Protein AF-A0AAV1YQU4-F1 (afdb_monomer)

Solvent-accessible surface area (backbone atoms only — not comparable to full-atom values): 4935 Å² total; per-residue (Å²): 132,58,73,67,55,58,51,49,53,54,57,54,56,69,68,53,62,49,74,57,62,58,68,50,82,85,74,56,76,91,74,52,60,77,88,52,72,84,47,84,78,76,57,75,88,57,85,88,46,100,78,45,65,73,51,47,51,40,52,46,55,51,48,48,53,58,67,71,80,55,52,81,88,80,108

Nearest PDB structures (foldseek):
  1nol-assembly1_A  TM=9.509E-01  e=4.889E-02  Limulus polyphemus
  1ll1-assembly1_A  TM=9.122E-01  e=7.452E-02  Limulus polyphemus

Secondary structure (DSSP, 8-state):
--HHHHHHHHHHHHTTTHHHHHTS----GGGS-GGGTT---S-TTSPP-SS-HHHHHHHHHHHHHHHHS--GGG-

Mean predicted aligned error: 6.26 Å

pLDDT: mean 83.24, std 10.59, range [58.16, 95.12]

Radius of gyration: 14.43 Å; Cα contacts (8 Å, |Δi|>4): 28; chains: 1; bounding box: 32×28×37 Å

Foldseek 3Di:
DDPVVVLVVVVVVCVPPVLVVLVDDDDPPVPDDPLCVLAPPDRSPDDQDPPDVVSVVNVVSVVCSCPPPNDSVND

Structure (mmCIF, N/CA/C/O backbone):
data_AF-A0AAV1YQU4-F1
#
_entry.id   AF-A0AAV1YQU4-F1
#
loop_
_atom_site.group_PDB
_atom_site.id
_atom_site.type_symbol
_atom_site.label_atom_id
_atom_site.label_alt_id
_atom_site.label_comp_id
_atom_site.label_asym_id
_atom_site.label_entity_id
_atom_site.label_seq_id
_atom_site.pdbx_PDB_ins_code
_atom_site.Cartn_x
_atom_site.Cartn_y
_atom_site.Cartn_z
_atom_site.occupancy
_atom_site.B_iso_or_equiv
_atom_site.auth_seq_id
_atom_site.auth_comp_id
_atom_site.auth_asym_id
_atom_site.auth_atom_id
_atom_site.pdbx_PDB_model_num
ATOM 1 N N . MET A 1 1 ? -16.183 8.714 22.727 1.00 59.66 1 MET A N 1
ATOM 2 C CA . MET A 1 1 ? -15.492 9.070 21.468 1.00 59.66 1 MET A CA 1
ATOM 3 C C . MET A 1 1 ? -16.375 8.612 20.321 1.00 59.66 1 MET A C 1
ATOM 5 O O . MET A 1 1 ? -17.005 7.575 20.466 1.00 59.66 1 MET A O 1
ATOM 9 N N . SER A 1 2 ? -16.530 9.390 19.247 1.00 83.75 2 SER A N 1
ATOM 10 C CA . SER A 1 2 ? -17.381 8.961 18.127 1.00 83.75 2 SER A CA 1
ATOM 11 C C . SER A 1 2 ? -16.704 7.827 17.349 1.00 83.75 2 SER A C 1
ATOM 13 O O . SER A 1 2 ? -15.483 7.822 17.205 1.00 83.75 2 SER A O 1
ATOM 15 N N . LEU A 1 3 ? -17.493 6.897 16.800 1.00 85.81 3 LEU A N 1
ATOM 16 C CA . LEU A 1 3 ? -16.998 5.807 15.947 1.00 85.81 3 LEU A CA 1
ATOM 17 C C . LEU A 1 3 ? -16.098 6.336 14.814 1.00 85.81 3 LEU A C 1
ATOM 19 O O . LEU A 1 3 ? -15.087 5.731 14.481 1.00 85.81 3 LEU A O 1
ATOM 23 N N . LEU A 1 4 ? -16.438 7.497 14.246 1.00 90.38 4 LEU A N 1
ATOM 24 C CA . LEU A 1 4 ? -15.656 8.151 13.196 1.00 90.38 4 LEU A CA 1
ATOM 25 C C . LEU A 1 4 ? -14.244 8.526 13.663 1.00 90.38 4 LEU A C 1
ATOM 27 O O . LEU A 1 4 ? -13.285 8.344 12.919 1.00 90.38 4 LEU A O 1
ATOM 31 N N . HIS A 1 5 ? -14.111 9.023 14.893 1.00 90.31 5 HIS A N 1
ATOM 32 C CA . HIS A 1 5 ? -12.815 9.388 15.448 1.00 90.31 5 HIS A CA 1
ATOM 33 C C . HIS A 1 5 ? -11.915 8.157 15.616 1.00 90.31 5 HIS A C 1
ATOM 35 O O . HIS A 1 5 ? -10.749 8.194 15.237 1.00 90.31 5 HIS A O 1
ATOM 41 N N . GLU A 1 6 ? -12.462 7.039 16.097 1.00 89.38 6 GLU A N 1
ATOM 42 C CA . GLU A 1 6 ? -11.705 5.787 16.227 1.00 89.38 6 GLU A CA 1
ATOM 43 C C . GLU A 1 6 ? -11.228 5.261 14.871 1.00 89.38 6 GLU A C 1
ATOM 45 O O . GLU A 1 6 ? -10.075 4.848 14.739 1.00 89.38 6 GLU A O 1
ATOM 50 N N . LYS A 1 7 ? -12.085 5.334 13.843 1.00 88.56 7 LYS A N 1
ATOM 51 C CA . LYS A 1 7 ? -11.705 4.985 12.470 1.00 88.56 7 LYS A CA 1
ATOM 52 C C . LYS A 1 7 ? -10.575 5.879 11.953 1.00 8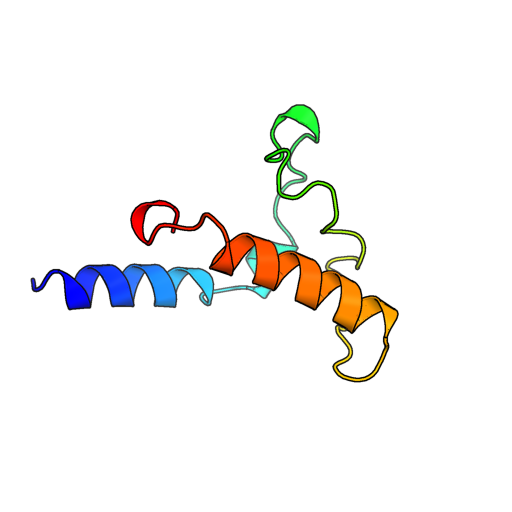8.56 7 LYS A C 1
ATOM 54 O O . LYS A 1 7 ? -9.578 5.376 11.443 1.00 88.56 7 LYS A O 1
ATOM 59 N N . GLN A 1 8 ? -10.687 7.191 12.147 1.00 91.00 8 GLN A N 1
ATOM 60 C CA . GLN A 1 8 ? -9.661 8.141 11.720 1.00 91.00 8 GLN A CA 1
ATOM 61 C C . GLN A 1 8 ? -8.308 7.854 12.381 1.00 91.00 8 GLN A C 1
ATOM 63 O O . GLN A 1 8 ? -7.283 7.840 11.704 1.00 91.00 8 GLN A O 1
ATOM 68 N N . VAL A 1 9 ? -8.298 7.578 13.688 1.00 92.75 9 VAL A N 1
ATOM 69 C CA . VAL A 1 9 ? -7.068 7.252 14.423 1.00 92.75 9 VAL A CA 1
ATOM 70 C C . VAL A 1 9 ? -6.398 5.996 13.860 1.00 92.75 9 VAL A C 1
ATOM 72 O O . VAL A 1 9 ? -5.177 5.979 13.728 1.00 92.75 9 VAL A O 1
ATOM 75 N N . ARG A 1 10 ? -7.163 4.958 13.491 1.00 89.38 10 ARG A N 1
ATOM 76 C CA . ARG A 1 10 ? -6.593 3.743 12.876 1.00 89.38 10 ARG A CA 1
ATOM 77 C C . ARG A 1 10 ? -5.958 4.019 11.518 1.00 89.38 10 ARG A C 1
ATOM 79 O O . ARG A 1 10 ? -4.846 3.568 11.283 1.00 89.38 10 ARG A O 1
ATOM 86 N N . VAL A 1 11 ? -6.621 4.806 10.670 1.00 90.19 11 VAL A N 1
ATOM 87 C CA . VAL A 1 11 ? -6.055 5.204 9.372 1.00 90.19 11 VAL A CA 1
ATOM 88 C C . VAL A 1 11 ? -4.756 5.976 9.575 1.00 90.19 11 VAL A C 1
ATOM 90 O O . VAL A 1 11 ? -3.756 5.643 8.955 1.00 90.19 11 VAL A O 1
ATOM 93 N N . LEU A 1 12 ? -4.732 6.957 10.483 1.00 92.44 12 LEU A N 1
ATOM 94 C CA . LEU A 1 12 ? -3.531 7.757 10.745 1.00 92.44 12 LEU A CA 1
ATOM 95 C C . LEU A 1 12 ? -2.343 6.906 11.216 1.00 92.44 12 LEU A C 1
ATOM 97 O O . LEU A 1 12 ? -1.213 7.181 10.819 1.00 92.44 12 LEU A O 1
A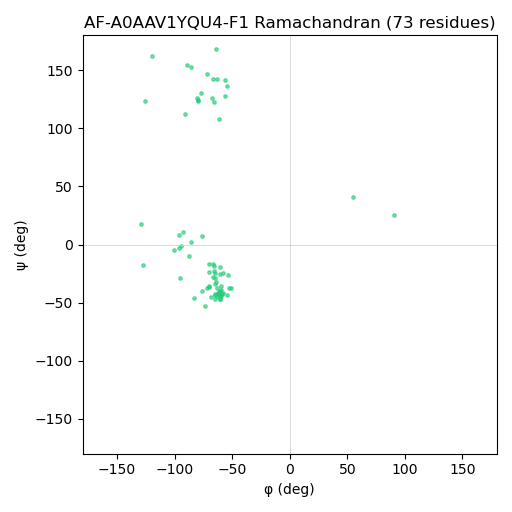TOM 101 N N . LYS A 1 13 ? -2.593 5.848 11.996 1.00 90.19 13 LYS A N 1
ATOM 102 C CA . LYS A 1 13 ? -1.546 4.917 12.442 1.00 90.19 13 LYS A CA 1
ATOM 103 C C . LYS A 1 13 ? -0.892 4.138 11.299 1.00 90.19 13 LYS A C 1
ATOM 105 O O . LYS A 1 13 ? 0.281 3.813 11.417 1.00 90.19 13 LYS A O 1
ATOM 110 N N . LEU A 1 14 ? -1.595 3.876 10.192 1.00 88.06 14 LEU A N 1
ATOM 111 C CA . LEU A 1 14 ? -0.999 3.214 9.020 1.00 88.06 14 LEU A CA 1
ATOM 112 C C . LEU A 1 14 ? 0.067 4.077 8.329 1.00 88.06 14 LEU A C 1
ATOM 114 O O . LEU A 1 14 ? 0.985 3.549 7.712 1.00 88.06 14 LEU A O 1
ATOM 118 N N . PHE A 1 15 ? -0.050 5.402 8.431 1.00 90.44 15 PHE A N 1
ATOM 119 C CA . PHE A 1 15 ? 0.896 6.351 7.834 1.00 90.44 15 PHE A CA 1
ATOM 120 C C . PHE A 1 15 ? 1.989 6.792 8.817 1.00 90.44 15 PHE A C 1
ATOM 122 O O . PHE A 1 15 ? 2.878 7.570 8.460 1.00 90.44 15 PHE A O 1
ATOM 129 N N . GLU A 1 16 ? 1.950 6.307 10.057 1.00 91.31 16 GLU A N 1
ATOM 130 C CA . GLU A 1 16 ? 2.951 6.619 11.066 1.00 91.31 16 GLU A CA 1
ATOM 131 C C . GLU A 1 16 ? 4.206 5.756 10.856 1.00 91.31 16 GLU A C 1
ATOM 133 O O . GLU A 1 16 ? 4.144 4.531 10.837 1.00 91.31 16 GLU A O 1
ATOM 138 N N . ARG A 1 17 ? 5.377 6.398 10.719 1.00 88.62 17 ARG A N 1
ATOM 139 C CA . ARG A 1 17 ? 6.695 5.730 10.610 1.00 88.62 17 ARG A CA 1
ATOM 140 C C . ARG A 1 17 ? 6.788 4.684 9.484 1.00 88.62 17 ARG A C 1
ATOM 142 O O . ARG A 1 17 ? 7.443 3.655 9.646 1.00 88.62 17 ARG A O 1
ATOM 149 N N . LEU A 1 18 ? 6.217 4.985 8.318 1.00 85.38 18 LEU A N 1
ATOM 150 C CA . LEU A 1 18 ? 6.179 4.078 7.163 1.00 85.38 18 LEU A CA 1
ATOM 151 C C . LEU A 1 18 ? 7.562 3.523 6.761 1.00 85.38 18 LEU A C 1
ATOM 153 O O . LEU A 1 18 ? 7.689 2.346 6.444 1.00 85.38 18 LEU A O 1
ATOM 157 N N . SER A 1 19 ? 8.620 4.336 6.849 1.00 83.19 19 SER A N 1
ATOM 158 C CA . SER A 1 19 ? 9.993 3.896 6.555 1.00 83.19 19 SER A CA 1
ATOM 159 C C . SER A 1 19 ? 10.505 2.815 7.512 1.00 83.19 19 SER A C 1
ATOM 161 O O . SER A 1 19 ? 11.277 1.959 7.101 1.00 83.19 19 SER A O 1
ATOM 163 N N . VAL A 1 20 ? 10.066 2.833 8.776 1.00 83.25 20 VAL A N 1
ATOM 164 C CA . VAL A 1 20 ? 10.421 1.803 9.766 1.00 83.25 20 VAL A CA 1
ATOM 165 C C . VAL A 1 20 ? 9.627 0.526 9.503 1.00 83.25 20 VAL A C 1
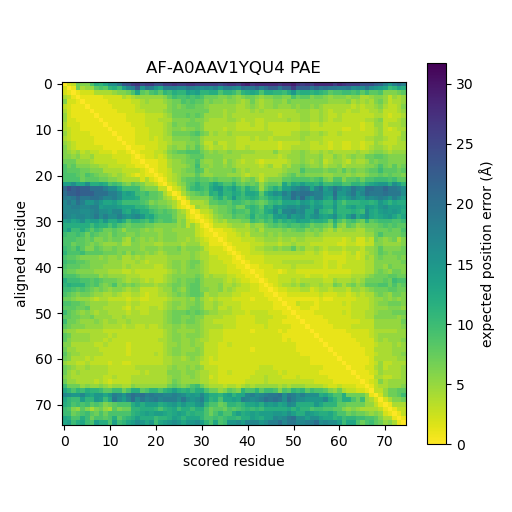ATOM 167 O O . VAL A 1 20 ? 10.192 -0.564 9.570 1.00 83.25 20 VAL A O 1
ATOM 170 N N . ALA A 1 21 ? 8.345 0.657 9.148 1.00 79.12 21 ALA A N 1
ATOM 171 C CA . ALA A 1 21 ? 7.502 -0.475 8.765 1.00 79.12 21 ALA A CA 1
ATOM 172 C C . ALA A 1 21 ? 8.062 -1.216 7.537 1.00 79.12 21 ALA A C 1
ATOM 174 O O . ALA A 1 21 ? 8.096 -2.443 7.526 1.00 79.12 21 ALA A O 1
ATOM 175 N N . ALA A 1 22 ? 8.590 -0.481 6.553 1.00 74.38 22 ALA A N 1
AT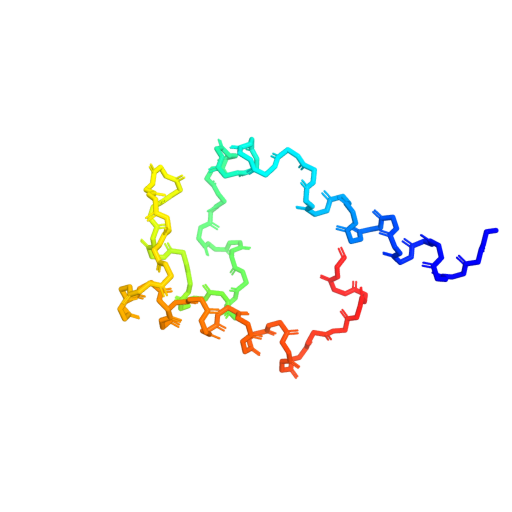OM 176 C CA . ALA A 1 22 ? 9.248 -1.048 5.374 1.00 74.38 22 ALA A CA 1
ATOM 177 C C . ALA A 1 22 ? 10.560 -1.798 5.701 1.00 74.38 22 ALA A C 1
ATOM 179 O O . ALA A 1 22 ? 10.982 -2.671 4.948 1.00 74.38 22 ALA A O 1
ATOM 180 N N . SER A 1 23 ? 11.207 -1.492 6.828 1.00 70.12 23 SER A N 1
ATOM 181 C CA . SER A 1 23 ? 12.412 -2.189 7.312 1.00 70.12 23 SER A CA 1
ATOM 182 C C . SER A 1 23 ? 12.131 -3.288 8.348 1.00 70.12 23 SER A C 1
ATOM 184 O O . SER A 1 23 ? 13.068 -3.774 8.980 1.00 70.12 23 SER A O 1
ATOM 186 N N . GLY A 1 24 ? 10.857 -3.626 8.580 1.00 65.25 24 GLY A N 1
ATOM 187 C CA . GLY A 1 24 ? 10.433 -4.602 9.587 1.00 65.25 24 GLY A CA 1
ATOM 188 C C . GLY A 1 24 ? 10.919 -6.031 9.319 1.00 65.25 24 GLY A C 1
ATOM 189 O O . GLY A 1 24 ? 11.429 -6.341 8.243 1.00 65.25 24 GLY A O 1
ATOM 190 N N . GLU A 1 25 ? 10.765 -6.906 10.319 1.00 60.16 25 GLU A N 1
ATOM 191 C CA . GLU A 1 25 ? 11.161 -8.314 10.213 1.00 60.16 25 GLU A CA 1
ATOM 192 C C . GLU A 1 25 ? 10.489 -9.008 9.022 1.00 60.16 25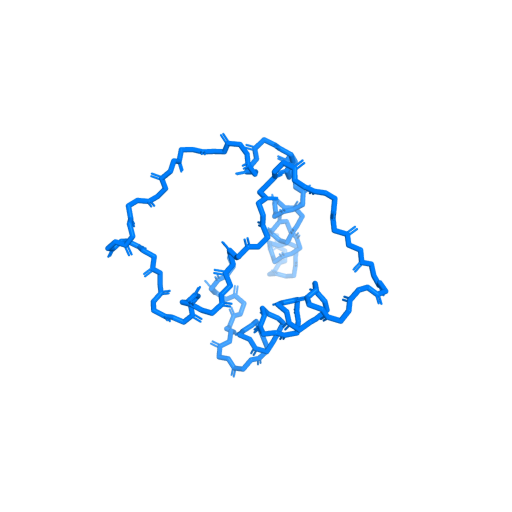 GLU A C 1
ATOM 194 O O . GLU A 1 25 ? 9.316 -8.783 8.720 1.00 60.16 25 GLU A O 1
ATOM 199 N N . HIS A 1 26 ? 11.254 -9.872 8.353 1.00 61.69 26 HIS A N 1
ATOM 200 C CA . HIS A 1 26 ? 10.784 -10.667 7.228 1.00 61.69 26 HIS A CA 1
ATOM 201 C C . HIS A 1 26 ? 9.646 -11.577 7.704 1.00 61.69 26 HIS A C 1
ATOM 203 O O . HIS A 1 26 ? 9.879 -12.535 8.442 1.00 61.69 26 HIS A O 1
ATOM 209 N N . ILE A 1 27 ? 8.412 -11.275 7.297 1.00 68.94 27 ILE A N 1
ATOM 210 C CA . ILE A 1 27 ? 7.268 -12.133 7.604 1.00 68.94 27 ILE A CA 1
ATOM 211 C C . ILE A 1 27 ? 7.461 -13.442 6.822 1.00 68.94 27 ILE A C 1
ATOM 213 O O . ILE A 1 27 ? 7.682 -13.391 5.606 1.00 68.94 27 ILE A O 1
ATOM 217 N N . PRO A 1 28 ? 7.417 -14.608 7.489 1.00 71.56 28 PRO A N 1
ATOM 218 C CA . PRO A 1 28 ? 7.479 -15.897 6.815 1.00 71.56 28 PRO A CA 1
ATOM 219 C C . PRO A 1 28 ? 6.397 -15.999 5.734 1.00 71.56 28 PRO A C 1
ATOM 221 O O . PRO A 1 28 ? 5.256 -15.590 5.947 1.00 71.56 28 PRO A O 1
ATOM 224 N N . THR A 1 29 ? 6.744 -16.517 4.554 1.00 65.56 29 THR A N 1
ATOM 225 C CA . THR A 1 29 ? 5.853 -16.537 3.378 1.00 65.56 29 THR A CA 1
ATOM 226 C C . THR A 1 29 ? 4.555 -17.315 3.626 1.00 65.56 29 THR A C 1
ATOM 228 O O . THR A 1 29 ? 3.530 -17.019 3.022 1.00 65.56 29 THR A O 1
ATOM 231 N N . ASP A 1 30 ? 4.579 -18.268 4.557 1.00 68.69 30 ASP A N 1
ATOM 232 C CA . ASP A 1 30 ? 3.438 -19.045 5.056 1.00 68.69 30 ASP A CA 1
ATOM 233 C C . ASP A 1 30 ? 2.449 -18.232 5.910 1.00 68.69 30 ASP A C 1
ATOM 235 O O . ASP A 1 30 ? 1.309 -18.656 6.095 1.00 68.69 30 ASP A O 1
ATOM 239 N N . GLN A 1 31 ? 2.857 -17.062 6.402 1.00 73.50 31 GLN A N 1
ATOM 240 C CA . GLN A 1 31 ? 2.018 -16.145 7.180 1.00 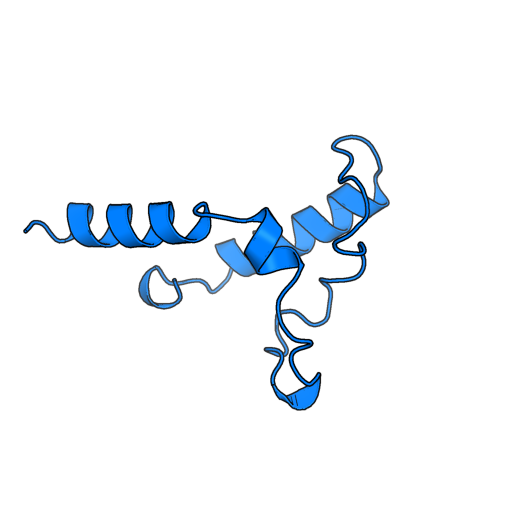73.50 31 GLN A CA 1
ATOM 241 C C . GLN A 1 31 ? 1.482 -14.973 6.345 1.00 73.50 31 GLN A C 1
ATOM 243 O O . GLN A 1 31 ? 0.691 -14.172 6.847 1.00 73.50 31 GLN A O 1
ATOM 248 N N . ILE A 1 32 ? 1.894 -14.864 5.077 1.00 79.25 32 ILE A N 1
ATOM 249 C CA . ILE A 1 32 ? 1.406 -13.832 4.162 1.00 79.25 32 ILE A CA 1
ATOM 250 C C . ILE A 1 32 ? 0.012 -14.230 3.673 1.00 79.25 32 ILE A C 1
ATOM 252 O O . ILE A 1 32 ? -0.217 -15.352 3.222 1.00 79.25 32 ILE A O 1
ATOM 256 N N . ASP A 1 33 ? -0.935 -13.296 3.763 1.00 81.88 33 ASP A N 1
ATOM 257 C CA . ASP A 1 33 ? -2.292 -13.497 3.257 1.00 81.88 33 ASP A CA 1
ATOM 258 C C . ASP A 1 33 ? -2.236 -13.879 1.762 1.00 81.88 33 ASP A C 1
ATOM 260 O O . ASP A 1 33 ? -1.637 -13.138 0.977 1.00 81.88 33 ASP A O 1
ATOM 264 N N . PRO A 1 34 ? -2.880 -14.980 1.327 1.00 83.44 34 PRO A N 1
ATOM 265 C CA . PRO A 1 34 ? -2.886 -15.398 -0.076 1.00 83.44 34 PRO A CA 1
ATOM 266 C C . PRO A 1 34 ? -3.348 -14.309 -1.052 1.00 83.44 34 PRO A C 1
ATOM 268 O O . PRO A 1 34 ? -2.955 -14.318 -2.222 1.00 83.44 34 PRO A O 1
ATOM 271 N N . ARG A 1 35 ? -4.166 -13.354 -0.585 1.00 82.56 35 ARG A N 1
ATOM 272 C CA . ARG A 1 35 ? -4.617 -12.202 -1.380 1.00 82.56 35 ARG A CA 1
ATOM 273 C C . ARG A 1 35 ? -3.479 -11.262 -1.769 1.00 82.56 35 ARG A C 1
ATOM 275 O O . ARG A 1 35 ? -3.623 -10.572 -2.764 1.00 82.56 35 ARG A O 1
ATOM 282 N N . LEU A 1 36 ? -2.383 -11.237 -1.012 1.00 84.62 36 LEU A N 1
ATOM 283 C CA . LEU A 1 36 ? -1.214 -10.387 -1.254 1.00 84.62 36 LEU A CA 1
ATOM 284 C C . LEU A 1 36 ? -0.130 -11.089 -2.089 1.00 84.62 36 LEU A C 1
ATOM 286 O O . LEU A 1 36 ? 0.980 -10.589 -2.197 1.00 84.62 36 LEU A O 1
ATOM 290 N N . SER A 1 37 ? -0.425 -12.246 -2.684 1.00 83.88 37 SER A N 1
ATOM 291 C CA . SER A 1 37 ? 0.559 -13.028 -3.447 1.00 83.88 37 SER A CA 1
ATOM 292 C C . SER A 1 37 ? 1.070 -12.349 -4.725 1.00 83.88 37 SER A C 1
ATOM 294 O O . SER A 1 37 ? 2.113 -12.748 -5.237 1.00 83.88 37 SER A O 1
ATOM 296 N N . THR A 1 38 ? 0.358 -11.343 -5.242 1.00 84.06 38 THR A N 1
ATOM 297 C CA . THR A 1 38 ? 0.732 -10.590 -6.452 1.00 84.06 38 THR A CA 1
ATOM 298 C C . THR A 1 38 ? 1.467 -9.280 -6.158 1.00 84.06 38 THR A C 1
ATOM 300 O O . THR A 1 38 ? 1.892 -8.606 -7.090 1.00 84.06 38 THR A O 1
ATOM 303 N N . VAL A 1 39 ? 1.636 -8.916 -4.883 1.00 87.19 39 VAL A N 1
ATOM 304 C CA . VAL A 1 39 ? 2.271 -7.663 -4.441 1.00 87.19 39 VAL A CA 1
ATOM 305 C C . VAL A 1 39 ? 3.506 -7.952 -3.579 1.00 87.19 39 VAL A C 1
ATOM 307 O O . VAL A 1 39 ? 3.665 -9.056 -3.060 1.00 87.19 39 VAL A O 1
ATOM 310 N N . GLY A 1 40 ? 4.387 -6.966 -3.404 1.00 85.31 40 GLY A N 1
ATOM 311 C CA . GLY A 1 40 ? 5.673 -7.133 -2.713 1.00 85.31 40 GLY A CA 1
ATOM 312 C C . GLY A 1 40 ? 6.820 -7.516 -3.653 1.00 85.31 40 GLY A C 1
ATOM 313 O O . GLY A 1 40 ? 7.783 -8.153 -3.225 1.00 85.31 40 GLY A O 1
ATOM 314 N N . ILE A 1 41 ? 6.703 -7.153 -4.931 1.00 88.62 41 ILE A N 1
ATOM 315 C CA . ILE A 1 41 ? 7.720 -7.357 -5.966 1.00 88.62 41 ILE A CA 1
ATOM 316 C C . ILE A 1 41 ? 8.751 -6.225 -5.889 1.00 88.62 41 ILE A C 1
ATOM 318 O O . ILE A 1 41 ? 9.958 -6.490 -5.910 1.00 88.62 41 ILE A O 1
ATOM 322 N N . LEU A 1 42 ? 8.295 -4.970 -5.767 1.00 88.38 42 LEU A N 1
ATOM 323 C CA . LEU A 1 42 ? 9.171 -3.816 -5.586 1.00 88.38 42 LEU A CA 1
ATOM 324 C C . LEU A 1 42 ? 9.900 -3.898 -4.229 1.00 88.38 42 LEU A C 1
ATOM 326 O O . LEU A 1 42 ? 9.249 -3.931 -3.182 1.00 88.38 42 LEU A O 1
ATOM 330 N N . PRO A 1 43 ? 11.247 -3.874 -4.199 1.00 86.44 43 PRO A N 1
ATOM 331 C CA . PRO A 1 43 ? 11.989 -3.923 -2.945 1.00 86.44 43 PRO A CA 1
ATOM 332 C C . PRO A 1 43 ? 11.713 -2.702 -2.062 1.00 86.44 43 PRO A C 1
ATOM 334 O O . PRO A 1 43 ? 11.710 -1.570 -2.540 1.00 86.44 43 PRO A O 1
ATOM 337 N N . ASN A 1 44 ? 11.630 -2.907 -0.747 1.00 84.88 44 ASN A N 1
ATOM 338 C CA . ASN A 1 44 ? 11.404 -1.833 0.233 1.00 84.88 44 ASN A CA 1
ATOM 339 C C . ASN A 1 44 ? 12.496 -0.741 0.239 1.00 84.88 44 ASN A C 1
ATOM 341 O O . ASN A 1 44 ? 12.275 0.355 0.751 1.00 84.88 44 ASN A O 1
ATOM 345 N N . SER A 1 45 ? 13.683 -1.033 -0.302 1.00 83.44 45 SER A N 1
ATOM 346 C CA . SER A 1 45 ? 14.793 -0.084 -0.458 1.00 83.44 45 SER A CA 1
ATOM 347 C C . SER A 1 45 ? 14.747 0.719 -1.764 1.00 83.44 45 SER A C 1
ATOM 349 O O . SER A 1 45 ? 15.543 1.646 -1.929 1.00 83.44 45 SER A O 1
ATOM 351 N N . ALA A 1 46 ? 13.860 0.368 -2.698 1.00 87.62 46 ALA A N 1
ATOM 352 C CA . ALA A 1 46 ? 13.747 1.006 -4.002 1.00 87.62 46 ALA A CA 1
ATOM 353 C C . ALA A 1 46 ? 12.787 2.206 -3.970 1.00 87.62 46 ALA A C 1
ATOM 355 O O . ALA A 1 46 ? 11.864 2.287 -3.160 1.00 87.62 46 ALA A O 1
ATOM 356 N N . PHE A 1 47 ? 12.988 3.150 -4.892 1.00 91.50 47 PHE A N 1
ATOM 357 C CA . PHE A 1 47 ? 12.056 4.256 -5.077 1.00 91.50 47 PHE A CA 1
ATOM 358 C C . PHE A 1 47 ? 10.856 3.813 -5.912 1.00 91.50 47 PHE A C 1
ATOM 360 O O . PHE A 1 47 ? 11.007 3.351 -7.044 1.00 91.50 47 PHE A O 1
ATOM 367 N N . PHE A 1 48 ? 9.656 4.039 -5.382 1.00 93.69 48 PHE A N 1
ATOM 368 C CA . PHE A 1 48 ? 8.435 3.947 -6.169 1.00 93.69 48 PHE A CA 1
ATOM 369 C C . PHE A 1 48 ? 8.399 5.057 -7.230 1.00 93.69 48 PHE A C 1
ATOM 371 O O . PHE A 1 48 ? 8.800 6.194 -6.980 1.00 93.69 48 PHE A O 1
ATOM 378 N N . SER A 1 49 ? 7.884 4.736 -8.416 1.00 94.38 49 SER A N 1
ATOM 379 C CA . SER A 1 49 ? 7.798 5.656 -9.551 1.00 94.38 49 SER A CA 1
ATOM 380 C C . SER A 1 49 ? 6.361 5.700 -10.022 1.00 94.38 49 SER A C 1
ATOM 382 O O . SER A 1 49 ? 5.807 4.680 -10.415 1.00 94.38 49 SER A O 1
ATOM 384 N N . CYS A 1 50 ? 5.781 6.895 -10.048 1.00 95.12 50 CYS A N 1
ATOM 385 C CA . CYS A 1 50 ? 4.411 7.106 -10.508 1.00 95.12 50 CYS A CA 1
ATOM 386 C C . CYS A 1 50 ? 4.265 7.065 -12.041 1.00 95.12 50 CYS A C 1
ATOM 388 O O . CYS A 1 50 ? 3.203 7.406 -12.553 1.00 95.12 50 CYS A O 1
ATOM 390 N N . PHE A 1 51 ? 5.325 6.711 -12.775 1.00 94.75 51 PHE A N 1
ATOM 391 C CA . PHE A 1 51 ? 5.347 6.725 -14.242 1.00 94.75 51 PHE A CA 1
ATOM 392 C C . PHE A 1 51 ? 5.798 5.401 -14.861 1.00 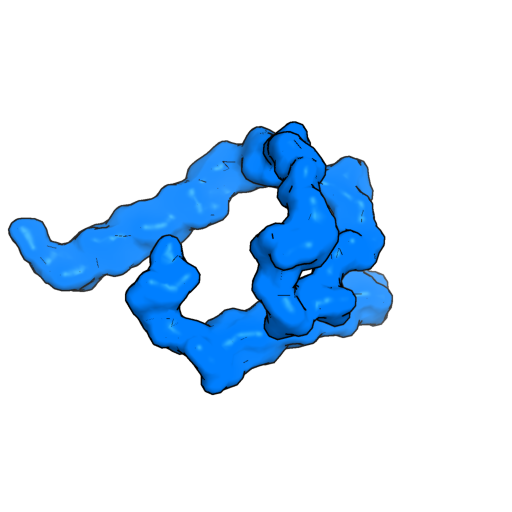94.75 51 PHE A C 1
ATOM 394 O O . PHE A 1 51 ? 5.573 5.187 -16.050 1.00 94.75 51 PHE A O 1
ATOM 401 N N . LEU A 1 52 ? 6.455 4.529 -14.089 1.00 94.00 52 LEU A N 1
ATOM 402 C CA . LEU A 1 52 ? 6.890 3.227 -14.586 1.00 94.00 52 LEU A CA 1
ATOM 403 C C . LEU A 1 52 ? 5.697 2.263 -14.581 1.00 94.00 52 LEU A C 1
ATOM 405 O O . LEU A 1 52 ? 5.126 2.061 -13.509 1.00 94.00 52 LEU A O 1
ATOM 409 N N . PRO A 1 53 ? 5.332 1.653 -15.727 1.00 94.38 53 PRO A N 1
ATOM 410 C CA . PRO A 1 53 ? 4.185 0.749 -15.805 1.00 94.38 53 PRO A CA 1
ATOM 411 C C . PRO A 1 53 ? 4.253 -0.390 -14.789 1.00 94.38 53 PRO A C 1
ATOM 413 O O . PRO A 1 53 ? 3.286 -0.617 -14.083 1.00 94.38 53 PRO A O 1
ATOM 416 N N . GLU A 1 54 ? 5.424 -1.005 -14.620 1.00 92.75 54 GLU A N 1
ATOM 417 C CA . GLU A 1 54 ? 5.634 -2.115 -13.680 1.00 92.75 54 GLU A CA 1
ATOM 418 C C . GLU A 1 54 ? 5.281 -1.736 -12.231 1.00 92.75 54 GLU A C 1
ATOM 420 O O . GLU A 1 54 ? 4.630 -2.497 -11.523 1.00 92.75 54 GLU A O 1
ATOM 425 N N . HIS A 1 55 ? 5.652 -0.525 -11.798 1.00 94.12 55 HIS A N 1
ATOM 426 C CA . HIS A 1 55 ? 5.331 -0.032 -10.455 1.00 94.12 55 HIS A CA 1
ATOM 427 C C . HIS A 1 55 ? 3.837 0.294 -10.326 1.00 94.12 55 HIS A C 1
ATOM 429 O O . HIS A 1 55 ? 3.229 0.082 -9.277 1.00 94.12 55 HIS A O 1
ATOM 435 N N . LEU A 1 56 ? 3.239 0.837 -11.389 1.00 94.81 56 LEU A N 1
ATOM 436 C CA . LEU A 1 56 ? 1.821 1.179 -11.414 1.00 94.81 56 LEU A CA 1
ATOM 437 C C . LEU A 1 56 ? 0.928 -0.064 -11.435 1.00 94.81 56 LEU A C 1
ATOM 439 O O . LEU A 1 56 ? -0.118 -0.040 -10.792 1.00 94.81 56 LEU A O 1
ATOM 443 N N . ASP A 1 57 ? 1.340 -1.126 -12.124 1.00 94.81 57 ASP A N 1
ATOM 444 C CA . ASP A 1 57 ? 0.622 -2.399 -12.170 1.00 94.81 57 ASP A CA 1
ATOM 445 C C . ASP A 1 57 ? 0.593 -3.047 -10.779 1.00 94.81 57 ASP A C 1
ATOM 447 O O . ASP A 1 57 ? -0.482 -3.376 -10.280 1.00 94.81 57 ASP A O 1
ATOM 451 N N . GLU A 1 58 ? 1.730 -3.098 -10.078 1.00 93.06 58 GLU A N 1
ATOM 452 C CA . GLU A 1 58 ? 1.773 -3.588 -8.692 1.00 93.06 58 GLU A CA 1
ATOM 453 C C . GLU A 1 58 ? 0.926 -2.720 -7.740 1.00 93.06 58 GLU A C 1
ATOM 455 O O . GLU A 1 58 ? 0.173 -3.231 -6.905 1.00 93.06 58 GLU A O 1
ATOM 460 N N . ALA A 1 59 ? 0.994 -1.390 -7.872 1.00 93.50 59 ALA A N 1
ATOM 461 C CA . ALA A 1 59 ? 0.178 -0.479 -7.067 1.00 93.50 59 ALA A CA 1
ATOM 462 C C . ALA A 1 59 ? -1.326 -0.626 -7.353 1.00 93.50 59 ALA A C 1
ATOM 464 O O . ALA A 1 59 ? -2.154 -0.465 -6.449 1.00 93.50 59 ALA A O 1
ATOM 465 N N . LYS A 1 60 ? -1.687 -0.932 -8.601 1.00 93.75 60 LYS A N 1
ATOM 466 C CA . LYS A 1 60 ? -3.062 -1.203 -9.012 1.00 93.75 60 LYS A CA 1
ATOM 467 C C . LYS A 1 60 ? -3.561 -2.516 -8.408 1.00 93.75 60 LYS A C 1
ATOM 469 O O . LYS A 1 60 ? -4.649 -2.526 -7.839 1.00 93.75 60 LYS A O 1
ATOM 474 N N . A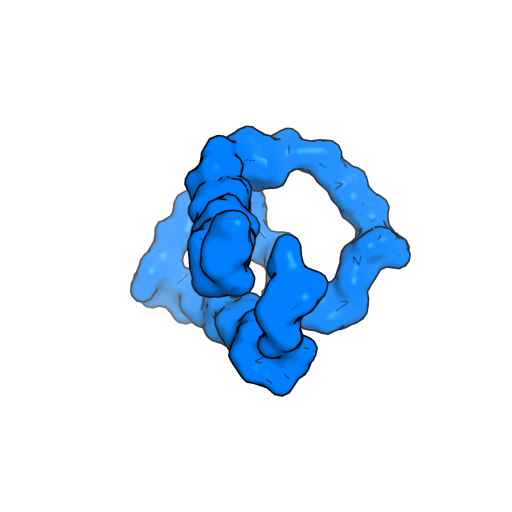SP A 1 61 ? -2.773 -3.581 -8.442 1.00 91.94 61 ASP A N 1
ATOM 475 C CA . ASP A 1 61 ? -3.153 -4.846 -7.805 1.00 91.94 61 ASP A CA 1
ATOM 476 C C . ASP A 1 61 ? -3.399 -4.650 -6.299 1.00 91.94 61 ASP A C 1
ATOM 478 O O . ASP A 1 61 ? -4.418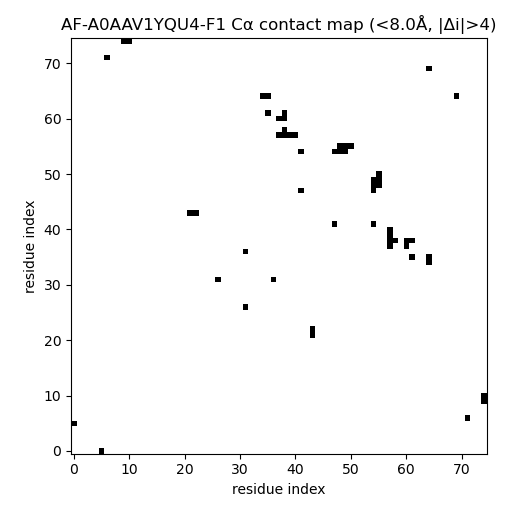 -5.092 -5.757 1.00 91.94 61 ASP A O 1
ATOM 482 N N . LEU A 1 62 ? -2.529 -3.885 -5.628 1.00 91.06 62 LEU A N 1
ATOM 483 C CA . LEU A 1 62 ? -2.695 -3.550 -4.212 1.00 91.06 62 LEU A CA 1
ATOM 484 C C . LEU A 1 62 ? -3.996 -2.776 -3.942 1.00 91.06 62 LEU A C 1
ATOM 486 O O . LEU A 1 62 ? -4.717 -3.082 -2.985 1.00 91.06 62 LEU A O 1
ATOM 490 N N . ILE A 1 63 ? -4.323 -1.780 -4.774 1.00 90.81 63 ILE A N 1
ATOM 491 C CA . ILE A 1 63 ? -5.543 -0.990 -4.580 1.00 90.81 63 ILE A CA 1
ATOM 492 C C . ILE A 1 63 ? -6.799 -1.816 -4.874 1.00 90.81 63 ILE A C 1
ATOM 494 O O . ILE A 1 63 ? -7.787 -1.692 -4.152 1.00 90.81 63 ILE A O 1
ATOM 498 N N . GLU A 1 64 ? -6.768 -2.712 -5.860 1.00 90.94 64 GLU A N 1
ATOM 499 C CA . GLU A 1 64 ? -7.881 -3.621 -6.149 1.00 90.94 64 GLU A CA 1
ATOM 500 C C . GLU A 1 64 ? -8.156 -4.572 -4.972 1.00 90.94 64 GLU A C 1
ATOM 502 O O . GLU A 1 64 ? -9.320 -4.790 -4.615 1.00 90.94 64 GLU A O 1
ATOM 507 N N . ILE A 1 65 ? -7.114 -5.050 -4.281 1.00 88.25 65 ILE A N 1
ATOM 508 C CA . ILE A 1 65 ? -7.253 -5.846 -3.048 1.00 88.25 65 ILE A CA 1
ATOM 509 C C . ILE A 1 65 ? -7.912 -5.018 -1.931 1.00 88.25 65 ILE A C 1
ATOM 511 O O . ILE A 1 65 ? -8.835 -5.504 -1.261 1.00 88.25 65 ILE A O 1
ATOM 515 N N . PHE A 1 66 ? -7.488 -3.762 -1.753 1.00 85.81 66 PHE A N 1
ATOM 516 C CA . PHE A 1 66 ? -8.056 -2.844 -0.758 1.00 85.81 66 PHE A CA 1
ATOM 517 C C . PHE A 1 66 ? -9.474 -2.365 -1.084 1.00 85.81 66 PHE A C 1
ATOM 519 O O . PHE A 1 66 ? -10.202 -2.000 -0.167 1.00 85.81 66 PHE A O 1
ATOM 526 N N . TYR A 1 67 ? -9.908 -2.364 -2.342 1.00 83.31 67 TYR A N 1
ATOM 527 C CA . TYR A 1 67 ? -11.278 -1.975 -2.700 1.00 83.31 67 TYR A CA 1
ATOM 528 C C . TYR A 1 67 ? -12.234 -3.169 -2.830 1.00 83.31 67 TYR A C 1
ATOM 530 O O . TYR A 1 67 ? -13.429 -3.018 -2.577 1.00 83.31 67 TYR A O 1
ATOM 538 N N . GLY A 1 68 ? -11.745 -4.358 -3.195 1.00 77.75 68 GLY A N 1
ATOM 539 C CA . GLY A 1 68 ? -12.599 -5.497 -3.544 1.00 77.75 68 GLY A CA 1
ATOM 540 C C . GLY A 1 68 ? -13.304 -6.170 -2.361 1.00 77.75 68 GLY A C 1
ATOM 541 O O . GLY A 1 68 ? -14.517 -6.371 -2.388 1.00 77.75 68 GLY A O 1
ATOM 542 N N . LYS A 1 69 ? -12.560 -6.565 -1.318 1.00 61.44 69 LYS A N 1
ATOM 543 C CA . LYS A 1 69 ? -13.097 -7.324 -0.159 1.00 61.44 69 LYS A CA 1
ATOM 544 C C . LYS A 1 69 ? -12.732 -6.717 1.194 1.00 61.44 69 LYS A C 1
ATOM 546 O O . LYS A 1 69 ? -12.780 -7.396 2.221 1.00 61.44 69 LYS A O 1
ATOM 551 N N . PHE A 1 70 ? -12.329 -5.456 1.209 1.00 62.47 70 PHE A N 1
ATOM 552 C CA . PHE A 1 70 ? -11.812 -4.822 2.407 1.00 62.47 70 PHE A CA 1
ATOM 553 C C . PHE A 1 70 ? -12.945 -4.140 3.177 1.00 62.47 70 PHE A C 1
ATOM 555 O O . PHE A 1 70 ? -13.558 -3.175 2.723 1.00 62.47 70 PHE A O 1
ATOM 562 N N . SER A 1 71 ? -13.257 -4.665 4.359 1.00 70.88 71 SER A N 1
ATOM 563 C CA . SER A 1 71 ? -14.085 -3.944 5.323 1.00 70.88 71 SER A CA 1
ATOM 564 C C . SER A 1 71 ? -13.183 -3.038 6.160 1.00 70.88 71 SER A C 1
ATOM 566 O O . SER A 1 71 ? -12.027 -3.377 6.395 1.00 70.88 71 SER A O 1
ATOM 568 N N . PHE A 1 72 ? -13.700 -1.929 6.697 1.00 71.38 72 PHE A N 1
ATOM 569 C CA . PHE A 1 72 ? -12.909 -1.084 7.605 1.00 71.38 72 PHE A CA 1
ATOM 570 C C . PHE A 1 72 ? -12.394 -1.856 8.841 1.00 71.38 72 PHE A C 1
ATOM 572 O O . PHE A 1 72 ? -11.395 -1.478 9.433 1.00 71.38 72 PHE A O 1
ATOM 579 N N . GLN A 1 73 ? -13.057 -2.948 9.241 1.00 69.12 73 GLN A N 1
ATOM 580 C CA . GLN A 1 73 ? -12.593 -3.823 10.327 1.00 69.12 73 GLN A CA 1
ATOM 581 C C . GLN A 1 73 ? -11.300 -4.582 10.002 1.00 69.12 73 GLN A C 1
ATOM 583 O O . GLN A 1 73 ? -10.671 -5.103 10.916 1.00 69.12 73 GLN A O 1
ATOM 588 N N . SER A 1 74 ? -10.928 -4.659 8.726 1.00 60.47 74 SER A N 1
ATOM 589 C CA . SER A 1 74 ? -9.699 -5.291 8.245 1.00 60.47 74 SER A CA 1
ATOM 590 C C . SER A 1 74 ? -8.486 -4.340 8.275 1.00 60.47 74 SER A C 1
ATOM 592 O O . SER A 1 74 ? -7.411 -4.755 7.852 1.00 60.47 74 SER A O 1
ATOM 594 N N . ILE A 1 75 ? -8.677 -3.101 8.769 1.00 58.16 75 ILE A N 1
ATOM 595 C CA . ILE A 1 75 ? -7.665 -2.073 9.088 1.00 58.16 75 ILE A CA 1
ATOM 596 C C . ILE A 1 75 ? -7.412 -2.034 10.599 1.00 58.16 75 ILE A C 1
ATOM 598 O O . ILE A 1 75 ? -6.225 -2.040 10.983 1.00 58.16 75 ILE A O 1
#

Sequence (75 aa):
MSLLHEKQVRVLKLFERLSVAASGEHIPTDQIDPRLSTVGILPNSAFFSCFLPEHLDEAKDLIEIFYGKFSFQSI

Organism: NCBI:txid280406

InterPro domains:
  IPR036697 Hemocyanin, N-terminal domain superfamily [G3DSA:1.20.1370.10] (3-75)
  IPR036697 Hemocyanin, N-terminal domain superfamily [SSF48050] (4-72)